Protein AF-A0A4R4IGC5-F1 (afdb_monomer_lite)

Radius of gyration: 20.24 Å; chains: 1; bounding box: 51×34×57 Å

Sequence (154 aa):
MQLLAMLGGITGAILGGVLAYNGEQPWWAPPLWASGCALVITLIGAPIIWQRVVLDEAAGHLRYHNIGTLHRWRQVRLHDVLEVRYDDFADQRRAMVSGLLLYMRNGNRPAYHRLMDNDAGSDRGASPMFHDITAAVLRAQPRSLVDPILLDRR

Foldseek 3Di:
DVVQLQVQLVVQLVVQVVCCVVVNDPPVRSNVRSNVRSVVSCVVVVQQLDKDWDDDLVQQKIWMAGVVNVRDIDIDRLLFFQEWDKAQPVVDPPDQFIWIWGWGDDPPDTDIDIDTDSPGPPPVADDPVLLVSVVSSCVNHVNHHYDVSSVDPD

pLDDT: mean 84.03, std 11.09, range [48.41, 94.88]

Secondary structure (DSSP, 8-state):
-HHHHHHHHHHHHHHHHHHHHTTSS-TTHHHHHHHHHHHHHHHHHHHHH--EEEEETTTTEEEEE-GGGTT--EEEEGGGEEEEEEE-TTT-TT-SS-EEEEEE--TTS-EEEEEEP-STT-TTSS-HHHHHHHHHHHHH-TT-EE-GGGT---

Structure (mmCIF, N/CA/C/O backbone):
data_AF-A0A4R4IGC5-F1
#
_entry.id   AF-A0A4R4IGC5-F1
#
loop_
_atom_site.group_PDB
_atom_site.id
_atom_site.type_symbol
_atom_site.label_atom_id
_atom_site.label_alt_id
_atom_site.label_comp_id
_atom_site.label_asym_id
_atom_site.label_entity_id
_atom_site.label_seq_id
_atom_site.pdbx_PDB_ins_code
_atom_site.Cartn_x
_atom_site.Cartn_y
_atom_site.Cartn_z
_atom_site.occupancy
_atom_site.B_iso_or_equiv
_atom_site.auth_seq_id
_atom_site.auth_comp_id
_atom_site.auth_asym_id
_atom_site.auth_atom_id
_atom_site.pdbx_PDB_model_num
ATOM 1 N N . MET A 1 1 ? 1.465 3.037 -10.188 1.00 68.19 1 MET A N 1
ATOM 2 C CA . MET A 1 1 ? 1.612 2.568 -11.591 1.00 68.19 1 MET A CA 1
ATOM 3 C C . MET A 1 1 ? 2.554 3.437 -12.412 1.00 68.19 1 MET A C 1
ATOM 5 O O . MET A 1 1 ? 3.517 2.900 -12.936 1.00 68.19 1 MET A O 1
ATOM 9 N N . GLN A 1 2 ? 2.327 4.753 -12.498 1.00 78.38 2 GLN A N 1
ATOM 10 C CA . GLN A 1 2 ? 3.189 5.658 -13.277 1.00 78.38 2 GLN A CA 1
ATOM 11 C C . GLN A 1 2 ? 4.659 5.611 -12.837 1.00 78.38 2 GLN A C 1
ATOM 13 O O . GLN A 1 2 ? 5.530 5.473 -13.684 1.00 78.38 2 GLN A O 1
ATOM 18 N N . LEU A 1 3 ? 4.931 5.604 -11.526 1.00 79.62 3 LEU A N 1
ATOM 19 C CA . LEU A 1 3 ? 6.295 5.479 -11.000 1.00 79.62 3 LEU A CA 1
ATOM 20 C C . LEU A 1 3 ? 7.009 4.198 -11.473 1.00 79.62 3 LEU A C 1
ATOM 22 O O . LEU A 1 3 ? 8.158 4.262 -11.893 1.00 79.62 3 LEU A O 1
ATOM 26 N N . LEU A 1 4 ? 6.327 3.045 -11.458 1.00 83.12 4 LEU A N 1
ATOM 27 C CA . LEU A 1 4 ? 6.892 1.771 -11.932 1.00 83.12 4 LEU A CA 1
ATOM 28 C C . LEU A 1 4 ? 7.195 1.812 -13.433 1.00 83.12 4 LEU A C 1
ATOM 30 O O . LEU A 1 4 ? 8.255 1.360 -13.860 1.00 83.12 4 LEU A O 1
ATOM 34 N N . ALA A 1 5 ? 6.287 2.393 -14.219 1.00 84.69 5 ALA A N 1
ATOM 35 C CA . ALA A 1 5 ? 6.483 2.571 -15.650 1.00 84.69 5 ALA A CA 1
ATOM 36 C C . ALA A 1 5 ? 7.648 3.530 -15.949 1.00 84.69 5 ALA A C 1
ATOM 38 O O . ALA A 1 5 ? 8.449 3.246 -16.835 1.00 84.69 5 ALA A O 1
ATOM 39 N N . MET A 1 6 ? 7.788 4.623 -15.190 1.00 86.38 6 MET A N 1
ATOM 40 C CA . MET A 1 6 ? 8.906 5.565 -15.320 1.00 86.38 6 MET A CA 1
ATOM 41 C C . MET A 1 6 ? 10.236 4.914 -14.946 1.00 86.38 6 MET A C 1
ATOM 43 O O . MET A 1 6 ? 11.185 5.007 -15.719 1.00 86.38 6 MET A O 1
ATOM 47 N N . LEU A 1 7 ? 10.298 4.209 -13.810 1.00 87.25 7 LEU A N 1
ATOM 48 C CA . LEU A 1 7 ? 11.490 3.466 -13.397 1.00 87.25 7 LEU A CA 1
ATOM 49 C C . LEU A 1 7 ? 11.899 2.461 -14.473 1.00 87.25 7 LEU A C 1
ATOM 51 O O . LEU A 1 7 ? 13.044 2.478 -14.916 1.00 87.25 7 LEU A O 1
ATOM 55 N N . GLY A 1 8 ? 10.960 1.645 -14.958 1.00 88.38 8 GLY A N 1
ATOM 56 C CA . GLY A 1 8 ? 11.275 0.678 -16.001 1.00 88.38 8 GLY A CA 1
ATOM 57 C C . GLY A 1 8 ? 11.647 1.313 -17.337 1.00 88.38 8 GLY A C 1
ATOM 58 O O . GLY A 1 8 ? 12.565 0.827 -17.993 1.00 88.38 8 GLY A O 1
ATOM 59 N N . GLY A 1 9 ? 11.021 2.431 -17.702 1.00 91.06 9 GLY A N 1
ATOM 60 C CA . GLY A 1 9 ? 11.382 3.206 -18.886 1.00 91.06 9 GLY A CA 1
ATOM 61 C C . GLY A 1 9 ? 12.812 3.739 -18.817 1.00 91.06 9 GLY A C 1
ATOM 62 O O . GLY A 1 9 ? 13.579 3.548 -19.757 1.00 91.06 9 GLY A O 1
ATOM 63 N N . ILE A 1 10 ? 13.196 4.344 -17.689 1.00 92.06 10 ILE A N 1
ATOM 64 C CA . ILE A 1 10 ? 14.548 4.876 -17.466 1.00 92.06 10 ILE A CA 1
ATOM 65 C C . ILE A 1 10 ? 15.576 3.742 -17.483 1.00 92.06 10 ILE A C 1
ATOM 67 O O . ILE A 1 10 ? 16.562 3.822 -18.214 1.00 92.06 10 ILE A O 1
ATOM 71 N N . THR A 1 11 ? 15.341 2.664 -16.729 1.00 92.25 11 THR A N 1
ATOM 72 C CA . THR A 1 11 ? 16.257 1.516 -16.685 1.00 92.25 11 THR A CA 1
ATOM 73 C C . THR A 1 11 ? 16.432 0.889 -18.067 1.00 92.25 11 THR A C 1
ATOM 75 O O . THR A 1 11 ? 17.561 0.619 -18.476 1.00 92.25 11 THR A O 1
ATOM 78 N N . GLY A 1 12 ? 15.341 0.706 -18.816 1.00 91.50 12 GLY A N 1
ATOM 79 C CA . GLY A 1 12 ? 15.399 0.159 -20.168 1.00 91.50 12 GLY A CA 1
ATOM 80 C C . GLY A 1 12 ? 16.087 1.089 -21.165 1.00 91.50 12 GLY A C 1
ATO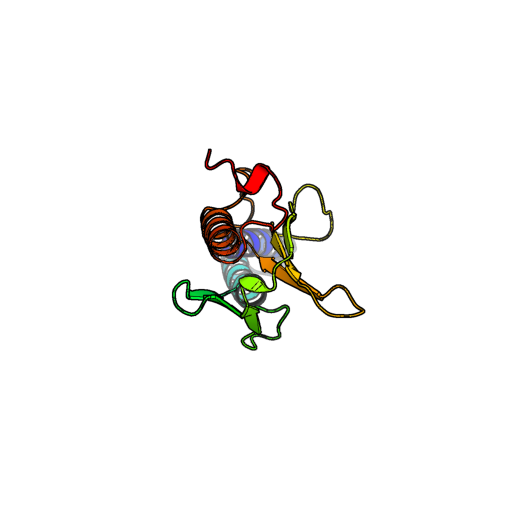M 81 O O . GLY A 1 12 ? 16.878 0.621 -21.978 1.00 91.50 12 GLY A O 1
ATOM 82 N N . ALA A 1 13 ? 15.862 2.403 -21.081 1.00 92.62 13 ALA A N 1
ATOM 83 C CA . ALA A 1 13 ? 16.541 3.375 -21.937 1.00 92.62 13 ALA A CA 1
ATOM 84 C C . ALA A 1 13 ? 18.060 3.375 -21.706 1.00 92.62 13 ALA A C 1
ATOM 86 O O . ALA A 1 13 ? 18.822 3.381 -22.672 1.00 92.62 13 ALA A O 1
ATOM 87 N N . ILE A 1 14 ? 18.499 3.317 -20.442 1.00 93.56 14 ILE A N 1
ATOM 88 C CA . ILE A 1 14 ? 19.923 3.229 -20.086 1.00 93.56 14 ILE A CA 1
ATOM 89 C C . ILE A 1 14 ? 20.518 1.929 -20.628 1.00 93.56 14 ILE A C 1
ATOM 91 O O . ILE A 1 14 ? 21.529 1.966 -21.327 1.00 93.56 14 ILE A O 1
ATOM 95 N N . LEU A 1 15 ? 19.876 0.790 -20.354 1.00 93.25 15 LEU A N 1
ATOM 96 C CA . LEU A 1 15 ? 20.350 -0.516 -20.808 1.00 93.25 15 LEU A CA 1
ATOM 97 C C . LEU A 1 15 ? 20.453 -0.577 -22.338 1.00 93.25 15 LEU A C 1
ATOM 99 O O . LEU A 1 15 ? 21.501 -0.928 -22.874 1.00 93.25 15 LEU A O 1
ATOM 103 N N . GLY A 1 16 ? 19.394 -0.182 -23.046 1.00 91.25 16 GLY A N 1
ATOM 104 C CA . GLY A 1 16 ? 19.384 -0.159 -24.505 1.00 91.25 16 GLY A CA 1
ATOM 105 C C . GLY A 1 16 ? 20.402 0.819 -25.094 1.00 91.25 16 GLY A C 1
ATOM 106 O O . GLY A 1 16 ? 21.000 0.520 -26.125 1.00 91.25 16 GLY A O 1
ATOM 107 N N . GLY A 1 17 ? 20.644 1.954 -24.430 1.00 91.62 17 GLY A N 1
ATOM 108 C CA . GLY A 1 17 ? 21.683 2.914 -24.805 1.00 91.62 17 GLY A CA 1
ATOM 109 C C . GLY A 1 17 ? 23.095 2.339 -24.685 1.00 91.62 17 GLY A C 1
ATOM 110 O O . GLY A 1 17 ? 23.889 2.497 -25.607 1.00 91.62 17 GLY A O 1
ATOM 111 N N . VAL A 1 18 ? 23.390 1.619 -23.598 1.00 94.88 18 VAL A N 1
ATOM 112 C CA . VAL A 1 18 ? 24.680 0.931 -23.405 1.00 94.88 18 VAL A CA 1
ATOM 113 C C . VAL A 1 18 ? 24.892 -0.147 -24.470 1.00 94.88 18 VAL A C 1
ATOM 115 O O . VAL A 1 18 ? 25.956 -0.202 -25.080 1.00 94.88 18 VAL A O 1
ATOM 118 N N . LEU A 1 19 ? 23.870 -0.960 -24.753 1.00 93.62 19 LEU A N 1
ATOM 119 C CA . LEU A 1 19 ? 23.951 -2.002 -25.783 1.00 93.62 19 LEU A CA 1
ATOM 120 C C . LEU A 1 19 ? 24.156 -1.416 -27.188 1.00 93.62 19 LEU A C 1
ATOM 122 O O . LEU A 1 19 ? 24.940 -1.951 -27.972 1.00 93.62 19 LEU A O 1
ATOM 126 N N . ALA A 1 20 ? 23.485 -0.304 -27.508 1.00 93.31 20 ALA A N 1
ATOM 127 C CA . ALA A 1 20 ? 23.670 0.384 -28.784 1.00 93.31 20 ALA A CA 1
ATOM 128 C C . ALA A 1 20 ? 25.061 1.024 -28.903 1.00 93.31 20 ALA A C 1
ATOM 130 O O . ALA A 1 20 ? 25.704 0.919 -29.946 1.00 93.31 20 ALA A O 1
ATOM 131 N N . TYR A 1 21 ? 25.553 1.630 -27.820 1.00 94.31 21 TYR A N 1
ATOM 132 C CA . TYR A 1 21 ? 26.895 2.206 -27.758 1.00 94.31 21 TYR A CA 1
ATOM 133 C C . TYR A 1 21 ? 27.993 1.152 -27.970 1.00 94.31 21 TYR A C 1
ATOM 135 O O . TYR A 1 21 ? 28.958 1.407 -28.687 1.00 94.31 21 TYR A O 1
ATOM 143 N N . ASN A 1 22 ? 27.811 -0.049 -27.416 1.00 94.88 22 ASN A N 1
ATOM 144 C CA . ASN A 1 22 ? 28.735 -1.173 -27.587 1.00 94.88 22 ASN A CA 1
ATOM 145 C C . ASN A 1 22 ? 28.638 -1.851 -28.970 1.00 94.88 22 ASN A C 1
ATOM 147 O O . ASN A 1 22 ? 29.392 -2.780 -29.249 1.00 94.88 22 ASN A O 1
ATOM 151 N N . GLY A 1 23 ? 27.715 -1.419 -29.838 1.00 92.50 23 GLY A N 1
ATOM 152 C CA . GLY A 1 23 ? 27.491 -2.016 -31.157 1.00 92.50 23 GLY A CA 1
ATOM 153 C C . GLY A 1 23 ? 26.748 -3.357 -31.136 1.00 92.50 23 GLY A C 1
ATOM 154 O O . GLY A 1 23 ? 26.627 -4.000 -32.175 1.00 92.50 23 GLY A O 1
ATOM 155 N N . GLU A 1 24 ? 26.225 -3.780 -29.982 1.00 94.00 24 GLU A N 1
ATOM 156 C CA . GLU A 1 24 ? 25.470 -5.033 -29.828 1.00 94.00 24 GLU A CA 1
ATOM 157 C C . GLU A 1 24 ? 24.023 -4.911 -30.335 1.00 94.00 24 GLU A C 1
ATOM 159 O O . GLU A 1 24 ? 23.377 -5.907 -30.661 1.00 94.00 24 GLU A O 1
ATOM 164 N N . GLN A 1 25 ? 23.498 -3.685 -30.399 1.00 93.00 25 GLN A N 1
ATOM 165 C CA . GLN A 1 25 ? 22.139 -3.356 -30.830 1.00 93.00 25 GLN A CA 1
ATOM 166 C C . GLN A 1 25 ? 22.142 -2.103 -31.727 1.00 93.00 25 GLN A C 1
ATOM 168 O O . GLN A 1 25 ? 23.042 -1.270 -31.635 1.00 93.00 25 GLN A O 1
ATOM 173 N N . PRO A 1 26 ? 21.132 -1.915 -32.591 1.00 90.44 26 PRO A N 1
ATOM 174 C CA . PRO A 1 26 ? 21.011 -0.701 -33.392 1.00 90.44 26 PRO A CA 1
ATOM 175 C C . PRO A 1 26 ? 20.579 0.515 -32.552 1.00 90.44 26 PRO A C 1
ATOM 177 O O . PRO A 1 26 ? 19.909 0.381 -31.531 1.00 90.44 26 PRO A O 1
ATOM 180 N N . TRP A 1 27 ? 20.869 1.730 -33.031 1.00 90.00 27 TRP A N 1
ATOM 181 C CA . TRP A 1 27 ? 20.547 2.994 -32.339 1.00 90.00 27 TRP A CA 1
ATOM 182 C C . TRP A 1 27 ? 19.051 3.261 -32.107 1.00 90.00 27 TRP A C 1
ATOM 184 O O . TRP A 1 27 ? 18.703 4.129 -31.312 1.00 90.00 27 TRP A O 1
ATOM 194 N N . TRP A 1 28 ? 18.158 2.513 -32.761 1.00 90.00 28 TRP A N 1
ATOM 195 C CA . TRP A 1 28 ? 16.714 2.555 -32.501 1.00 90.00 28 TRP A CA 1
ATOM 196 C C . TRP A 1 28 ? 16.253 1.564 -31.419 1.00 90.00 28 TRP A C 1
ATOM 198 O O . TRP A 1 28 ? 15.080 1.566 -31.056 1.00 90.00 28 TRP A O 1
ATOM 208 N N . ALA A 1 29 ? 17.144 0.733 -30.873 1.00 87.56 29 ALA A N 1
ATOM 209 C CA . ALA A 1 29 ? 16.830 -0.209 -29.801 1.00 87.56 29 ALA A CA 1
ATOM 210 C C . ALA A 1 29 ? 16.528 0.430 -28.425 1.00 87.56 29 ALA A C 1
ATOM 212 O O . ALA A 1 29 ? 15.668 -0.110 -27.726 1.00 87.56 29 ALA A O 1
ATOM 213 N N . PRO A 1 30 ? 17.148 1.556 -27.997 1.00 91.12 30 PRO A N 1
ATOM 214 C CA . PRO A 1 30 ? 16.865 2.173 -26.696 1.00 91.12 30 PRO A CA 1
ATOM 215 C C . PRO A 1 30 ? 15.376 2.419 -26.381 1.00 91.12 30 PRO A C 1
ATOM 217 O O . PRO A 1 30 ? 14.946 2.024 -25.296 1.00 91.12 30 PRO A O 1
ATOM 220 N N . PRO A 1 31 ? 14.542 2.992 -27.277 1.00 90.38 31 PRO A N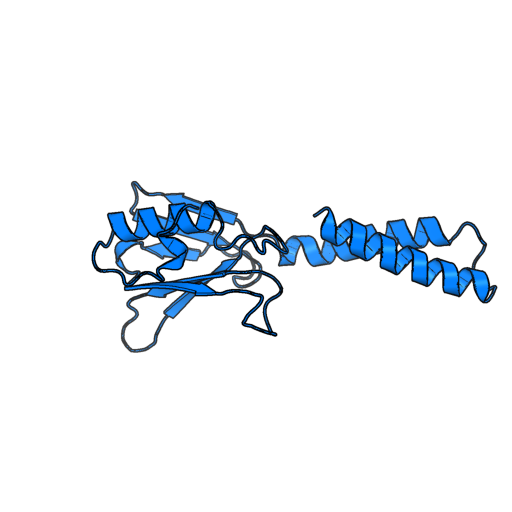 1
ATOM 221 C CA . PRO A 1 31 ? 13.113 3.164 -26.994 1.00 90.38 31 PRO A CA 1
ATOM 222 C C . PRO A 1 31 ? 12.347 1.837 -26.857 1.00 90.38 31 PRO A C 1
ATOM 224 O O . PRO A 1 31 ? 11.358 1.769 -26.122 1.00 90.38 31 PRO A O 1
ATOM 227 N N . LEU A 1 32 ? 12.800 0.764 -27.514 1.00 92.94 32 LEU A N 1
ATOM 228 C CA . LEU A 1 32 ? 12.191 -0.561 -27.370 1.00 92.94 32 LEU A CA 1
ATOM 229 C C . LEU A 1 32 ? 12.557 -1.211 -26.043 1.00 92.94 32 LEU A C 1
ATOM 231 O O . LEU A 1 32 ? 11.678 -1.746 -25.371 1.00 92.94 32 LEU A O 1
ATOM 235 N N . TRP A 1 33 ? 13.821 -1.105 -25.629 1.00 93.81 33 TRP A N 1
ATOM 236 C CA . TRP A 1 33 ? 14.250 -1.538 -24.301 1.00 93.81 33 TRP A CA 1
ATOM 237 C C . TRP A 1 33 ? 13.536 -0.756 -23.198 1.00 93.81 33 TRP A C 1
ATOM 239 O O . TRP A 1 33 ? 13.044 -1.365 -22.251 1.00 93.81 33 TRP A O 1
ATOM 249 N N . ALA A 1 34 ? 13.390 0.564 -23.345 1.00 91.75 34 ALA A N 1
ATOM 250 C CA . ALA A 1 34 ? 12.609 1.395 -22.430 1.00 91.75 34 ALA A CA 1
ATOM 251 C C . ALA A 1 34 ? 11.164 0.887 -22.292 1.00 91.75 34 ALA A C 1
ATOM 253 O O . ALA A 1 34 ? 10.685 0.662 -21.183 1.00 91.75 34 ALA A O 1
ATOM 254 N N . SER A 1 35 ? 10.489 0.635 -23.416 1.00 92.81 35 SER A N 1
ATOM 255 C CA . SER A 1 35 ? 9.105 0.141 -23.427 1.00 92.81 35 SER A CA 1
ATOM 256 C C . SER A 1 35 ? 8.984 -1.264 -22.825 1.00 92.81 35 SER A C 1
ATOM 258 O O . SER A 1 35 ? 8.091 -1.524 -22.018 1.00 92.81 35 SER A O 1
ATOM 260 N N . GLY A 1 36 ? 9.908 -2.163 -23.174 1.00 92.31 36 GLY A N 1
ATOM 261 C CA . GLY A 1 36 ? 9.954 -3.530 -22.658 1.00 92.31 36 GLY A CA 1
ATOM 262 C C . GLY A 1 36 ? 10.186 -3.573 -21.149 1.00 92.31 36 GLY A C 1
ATOM 263 O O . GLY A 1 36 ? 9.430 -4.219 -20.425 1.00 92.31 36 GLY A O 1
ATOM 264 N N . CYS A 1 37 ? 11.175 -2.833 -20.648 1.00 91.62 37 CYS A N 1
ATOM 265 C CA . CYS A 1 37 ? 11.452 -2.751 -19.217 1.00 91.62 37 CYS A CA 1
ATOM 266 C C . CYS A 1 37 ? 10.321 -2.056 -18.449 1.00 91.62 37 CYS A C 1
ATOM 268 O O . CYS A 1 37 ? 9.956 -2.535 -17.376 1.00 91.62 37 CYS A O 1
ATOM 270 N N . ALA A 1 38 ? 9.717 -0.992 -18.993 1.00 91.19 38 ALA A N 1
ATOM 271 C CA . ALA A 1 38 ? 8.533 -0.360 -18.407 1.00 91.19 38 ALA A CA 1
ATOM 272 C C . ALA A 1 38 ? 7.386 -1.364 -18.238 1.00 91.19 38 ALA A C 1
ATOM 274 O O . ALA A 1 38 ? 6.785 -1.439 -17.164 1.00 91.19 38 ALA A O 1
ATOM 275 N N . LEU A 1 39 ? 7.119 -2.176 -19.264 1.00 91.56 39 LEU A N 1
ATOM 276 C CA . LEU A 1 39 ? 6.099 -3.221 -19.218 1.00 91.56 39 LEU A CA 1
ATOM 277 C C . LEU A 1 39 ? 6.436 -4.295 -18.174 1.00 91.56 39 LEU A C 1
ATOM 279 O O . LEU A 1 39 ? 5.609 -4.576 -17.310 1.00 91.56 39 LEU A O 1
ATOM 283 N N . VAL A 1 40 ? 7.644 -4.862 -18.208 1.00 91.94 40 VAL A N 1
ATOM 284 C CA . VAL A 1 40 ? 8.065 -5.940 -17.293 1.00 91.94 40 VAL A CA 1
ATOM 285 C C . VAL A 1 40 ? 8.038 -5.483 -15.834 1.00 91.94 40 VAL A C 1
ATOM 287 O O . VAL A 1 40 ? 7.452 -6.157 -14.986 1.00 91.94 40 VAL A O 1
ATOM 290 N N . ILE A 1 41 ? 8.615 -4.319 -15.532 1.00 87.88 41 ILE A N 1
ATOM 291 C CA . ILE A 1 41 ? 8.647 -3.779 -14.166 1.00 87.88 41 ILE A CA 1
ATOM 292 C C . ILE A 1 41 ? 7.240 -3.424 -13.691 1.00 87.88 41 ILE A C 1
ATOM 294 O O . ILE A 1 41 ? 6.911 -3.675 -12.532 1.00 87.88 41 ILE A O 1
ATOM 298 N N . THR A 1 42 ? 6.374 -2.919 -14.572 1.00 86.25 42 THR A N 1
ATOM 299 C CA . THR A 1 42 ? 4.967 -2.693 -14.221 1.00 86.25 42 THR A CA 1
ATOM 300 C C . THR A 1 42 ? 4.252 -4.012 -13.940 1.00 86.25 42 THR A C 1
ATOM 302 O O . THR A 1 42 ? 3.565 -4.101 -12.933 1.00 86.25 42 THR A O 1
ATOM 305 N N . LEU A 1 43 ? 4.436 -5.054 -14.757 1.00 86.44 43 LEU A N 1
ATOM 306 C CA . LEU A 1 43 ? 3.777 -6.354 -14.572 1.00 86.44 43 LEU A CA 1
ATOM 307 C C . LEU A 1 43 ? 4.189 -7.062 -13.278 1.00 86.44 43 LEU A C 1
ATOM 309 O O . LEU A 1 43 ? 3.357 -7.718 -12.658 1.00 86.44 43 LEU A O 1
ATOM 313 N N . ILE A 1 44 ? 5.448 -6.923 -12.860 1.00 85.44 44 ILE A N 1
ATOM 314 C CA . ILE A 1 44 ? 5.950 -7.519 -11.615 1.00 85.44 44 ILE A CA 1
ATOM 315 C C . ILE A 1 44 ? 5.603 -6.638 -10.414 1.00 85.44 44 ILE A C 1
ATOM 317 O O . ILE A 1 44 ? 5.140 -7.130 -9.387 1.00 85.44 44 ILE A O 1
ATOM 321 N N . GLY A 1 45 ? 5.817 -5.328 -10.532 1.00 80.00 45 GLY A N 1
ATOM 322 C CA . GLY A 1 45 ? 5.616 -4.384 -9.440 1.00 80.00 45 GLY A CA 1
ATOM 323 C C . GLY A 1 45 ? 4.143 -4.145 -9.125 1.00 80.00 45 GLY A C 1
ATOM 324 O O . GLY A 1 45 ? 3.796 -4.027 -7.954 1.00 80.00 45 GLY A O 1
ATOM 325 N N . ALA A 1 46 ? 3.267 -4.122 -10.136 1.00 78.62 46 ALA A N 1
ATOM 326 C CA . ALA A 1 46 ? 1.843 -3.843 -9.963 1.00 78.62 46 ALA A CA 1
ATOM 327 C C . ALA A 1 46 ? 1.159 -4.800 -8.974 1.00 78.62 46 ALA A C 1
ATOM 329 O O . ALA A 1 46 ? 0.535 -4.296 -8.046 1.00 78.62 46 ALA A O 1
ATOM 330 N N . PRO A 1 47 ? 1.290 -6.138 -9.085 1.00 74.81 47 PRO A N 1
ATOM 331 C CA . PRO A 1 47 ? 0.732 -7.066 -8.100 1.00 74.81 47 PRO A CA 1
ATOM 332 C C . PRO A 1 47 ? 1.303 -6.895 -6.689 1.00 74.81 47 PRO A C 1
ATOM 334 O O . PRO A 1 47 ? 0.584 -7.119 -5.717 1.00 74.81 47 PRO A O 1
ATOM 337 N N . ILE A 1 48 ? 2.574 -6.492 -6.568 1.00 76.69 48 ILE A N 1
ATOM 338 C CA . ILE A 1 48 ? 3.249 -6.301 -5.276 1.00 76.69 48 ILE A CA 1
ATOM 339 C C . ILE A 1 48 ? 2.670 -5.089 -4.545 1.00 76.69 48 ILE A C 1
ATOM 341 O O . ILE A 1 48 ? 2.365 -5.182 -3.358 1.00 76.69 48 ILE A O 1
ATOM 345 N N . ILE A 1 49 ? 2.481 -3.976 -5.259 1.00 75.44 49 ILE A N 1
ATOM 346 C CA . ILE A 1 49 ? 1.886 -2.749 -4.706 1.00 75.44 49 ILE A CA 1
ATOM 347 C C . ILE A 1 49 ? 0.355 -2.789 -4.689 1.00 75.44 49 ILE A C 1
ATOM 349 O O . ILE A 1 49 ? -0.282 -1.839 -4.249 1.00 75.44 49 ILE A O 1
ATOM 353 N N . TRP A 1 50 ? -0.268 -3.844 -5.220 1.00 80.62 50 TRP A N 1
ATOM 354 C CA . TRP A 1 50 ? -1.718 -3.922 -5.281 1.00 80.62 50 TRP A CA 1
ATOM 355 C C . TRP A 1 50 ? -2.293 -4.443 -3.968 1.00 80.62 50 TRP A C 1
ATOM 357 O O . TRP A 1 50 ? -2.158 -5.613 -3.596 1.00 80.62 50 TRP A O 1
ATOM 367 N N . GLN A 1 51 ? -3.024 -3.559 -3.305 1.00 86.00 51 GLN A N 1
ATOM 368 C CA . GLN A 1 51 ? -3.862 -3.877 -2.164 1.00 86.00 51 GLN A CA 1
ATOM 369 C C . GLN A 1 51 ? -5.272 -3.363 -2.405 1.00 86.00 51 GLN A C 1
ATOM 371 O O . GLN A 1 51 ? -5.465 -2.225 -2.830 1.00 86.00 51 GLN A O 1
ATOM 376 N N . ARG A 1 52 ? -6.263 -4.178 -2.048 1.00 86.31 52 ARG A N 1
ATOM 377 C CA . ARG A 1 52 ? -7.640 -3.714 -1.889 1.00 86.31 52 ARG A CA 1
ATOM 378 C C . ARG A 1 52 ? -7.999 -3.756 -0.420 1.00 86.31 52 ARG A C 1
ATOM 380 O O . ARG A 1 52 ? -7.761 -4.766 0.245 1.00 86.31 52 ARG A O 1
ATOM 387 N N . VAL A 1 53 ? -8.615 -2.682 0.049 1.00 88.50 53 VAL A N 1
ATOM 388 C CA . VAL A 1 53 ? -9.197 -2.580 1.384 1.00 88.50 53 VAL A CA 1
ATOM 389 C C . VAL A 1 53 ? -10.675 -2.259 1.215 1.00 88.50 53 VAL A C 1
ATOM 391 O O . VAL A 1 53 ? -11.050 -1.448 0.373 1.00 88.50 53 VAL A O 1
ATOM 394 N N . VAL A 1 54 ? -11.517 -2.949 1.971 1.00 91.06 54 VAL A N 1
ATOM 395 C CA . VAL A 1 54 ? -12.959 -2.729 2.043 1.00 91.06 54 VAL A CA 1
ATOM 396 C C . VAL A 1 54 ? -13.292 -2.556 3.514 1.00 91.06 54 VAL A C 1
ATOM 398 O O . VAL A 1 54 ? -13.144 -3.491 4.302 1.00 91.06 54 VAL A O 1
ATOM 401 N N . LEU A 1 55 ? -13.700 -1.348 3.874 1.00 91.19 55 LEU A N 1
ATOM 402 C CA . LEU A 1 55 ? -14.159 -1.011 5.211 1.00 91.19 55 LEU A CA 1
ATOM 403 C C . LEU A 1 55 ? -15.686 -1.116 5.240 1.00 91.19 55 LEU A C 1
ATOM 405 O O . LEU A 1 55 ? -16.361 -0.431 4.477 1.00 91.19 55 LEU A O 1
ATOM 409 N N . ASP A 1 56 ? -16.214 -1.980 6.102 1.00 90.44 56 ASP A N 1
ATOM 410 C CA . ASP A 1 56 ? -17.643 -2.080 6.392 1.00 90.44 56 ASP A CA 1
ATOM 411 C C . ASP A 1 56 ? -17.868 -1.649 7.844 1.00 90.44 56 ASP A C 1
ATOM 413 O O . ASP A 1 56 ? -17.710 -2.427 8.792 1.00 90.44 56 ASP A O 1
ATOM 417 N N . GLU A 1 57 ? -18.173 -0.364 8.019 1.00 84.56 57 GLU A N 1
ATOM 418 C CA . GLU A 1 57 ? -18.387 0.225 9.342 1.00 84.56 57 GLU A CA 1
ATOM 419 C C . GLU A 1 57 ? -19.638 -0.337 10.021 1.00 84.56 57 GLU A C 1
ATOM 421 O O . GLU A 1 57 ? -19.626 -0.555 11.230 1.00 84.56 57 GLU A O 1
ATOM 426 N N . ALA A 1 58 ? -20.692 -0.625 9.250 1.00 84.06 58 ALA A N 1
ATOM 427 C CA . ALA A 1 58 ? -21.954 -1.139 9.776 1.00 84.06 58 ALA A CA 1
ATOM 428 C C . ALA A 1 58 ? -21.794 -2.565 10.318 1.00 84.06 58 ALA A C 1
ATOM 430 O O . ALA A 1 58 ? -22.316 -2.887 11.384 1.00 84.06 58 ALA A O 1
ATOM 431 N N . ALA A 1 59 ? -21.028 -3.405 9.618 1.00 81.38 59 ALA A N 1
ATOM 432 C CA . ALA A 1 59 ? -20.676 -4.741 10.092 1.00 81.38 59 ALA A CA 1
ATOM 433 C C . ALA A 1 59 ? -19.529 -4.740 11.125 1.00 81.38 59 ALA A C 1
ATOM 435 O O . ALA A 1 59 ? -19.237 -5.776 11.725 1.00 81.38 59 ALA A O 1
ATOM 436 N N . GLY A 1 60 ? -18.848 -3.608 11.333 1.00 88.44 60 GLY A N 1
ATOM 437 C CA . GLY A 1 60 ? -17.718 -3.489 12.258 1.00 88.44 60 GLY A CA 1
ATOM 438 C C . GLY A 1 60 ? -16.489 -4.291 11.821 1.00 88.44 60 GLY A C 1
ATOM 439 O O . GLY A 1 60 ? -15.736 -4.801 12.665 1.00 88.44 60 GLY A O 1
ATOM 440 N N . HIS A 1 61 ? -16.293 -4.466 10.512 1.00 92.38 61 HIS A N 1
ATOM 441 C CA . HIS A 1 61 ? -15.234 -5.299 9.949 1.00 92.38 61 HIS A CA 1
ATOM 442 C C . HIS A 1 61 ? -14.482 -4.588 8.822 1.00 92.38 61 HIS A C 1
ATOM 444 O O . HIS A 1 61 ? -15.057 -3.918 7.970 1.00 92.38 61 HIS A O 1
ATOM 450 N N . LEU A 1 62 ? -13.172 -4.803 8.780 1.00 93.00 62 LEU A N 1
ATOM 451 C CA . LEU A 1 62 ? -12.305 -4.408 7.682 1.00 93.00 62 LEU A CA 1
ATOM 452 C C . LEU A 1 62 ? -11.829 -5.656 6.948 1.00 93.00 62 LEU A C 1
ATOM 454 O O . LEU A 1 62 ? -11.361 -6.617 7.555 1.00 93.00 62 LEU A O 1
ATOM 458 N N . ARG A 1 63 ? -11.941 -5.653 5.625 1.00 92.56 63 ARG A N 1
ATOM 459 C CA . ARG A 1 63 ? -11.451 -6.726 4.766 1.00 92.56 63 ARG A CA 1
ATOM 460 C C . ARG A 1 63 ? -10.345 -6.202 3.881 1.00 92.56 63 ARG A C 1
ATOM 462 O O . ARG A 1 63 ? -10.468 -5.131 3.302 1.00 92.56 63 ARG A O 1
ATOM 469 N N . TYR A 1 64 ? -9.287 -6.978 3.723 1.00 91.56 64 TYR A N 1
ATOM 470 C CA . TYR A 1 64 ? -8.215 -6.614 2.812 1.00 91.56 64 TYR A CA 1
ATOM 471 C C . TYR A 1 64 ? -7.638 -7.838 2.109 1.00 91.56 64 TYR A C 1
ATOM 473 O O . TYR A 1 64 ? -7.732 -8.964 2.604 1.00 91.56 64 TYR A O 1
ATOM 481 N N . HIS A 1 65 ? -7.044 -7.620 0.942 1.00 89.75 65 HIS A N 1
ATOM 482 C CA . HIS A 1 65 ? -6.179 -8.598 0.297 1.00 89.75 65 HIS A CA 1
ATOM 483 C C . HIS A 1 65 ? -4.997 -7.884 -0.355 1.00 89.75 65 HIS A C 1
ATOM 485 O O . HIS A 1 65 ? -5.155 -6.825 -0.966 1.00 89.75 65 HIS A O 1
ATOM 491 N N . ASN A 1 66 ? -3.814 -8.471 -0.232 1.00 86.62 66 ASN A N 1
ATOM 492 C CA . ASN A 1 66 ? -2.579 -7.972 -0.830 1.00 86.62 66 ASN A CA 1
ATOM 493 C C . ASN A 1 66 ? -1.610 -9.137 -1.070 1.00 86.62 66 ASN A C 1
ATOM 495 O O . ASN A 1 66 ? -1.923 -10.294 -0.772 1.00 86.62 66 ASN A O 1
ATOM 499 N N . ILE A 1 67 ? -0.425 -8.839 -1.597 1.00 82.06 67 ILE A N 1
ATOM 500 C CA . ILE A 1 67 ? 0.612 -9.849 -1.835 1.00 82.06 67 ILE A CA 1
ATOM 501 C C . ILE A 1 67 ? 1.044 -10.570 -0.544 1.00 82.06 67 ILE A C 1
ATOM 503 O O . ILE A 1 67 ? 1.247 -11.782 -0.553 1.00 82.06 67 ILE A O 1
ATOM 507 N N . GLY A 1 68 ? 1.082 -9.865 0.594 1.00 76.12 68 GLY A N 1
ATOM 508 C CA . GLY A 1 68 ? 1.409 -10.441 1.905 1.00 76.12 68 GLY A CA 1
ATOM 509 C C . GLY A 1 68 ? 0.388 -11.476 2.392 1.00 76.12 68 GLY A C 1
ATOM 510 O O . GLY A 1 68 ? 0.722 -12.358 3.181 1.00 76.12 68 GLY A O 1
ATOM 511 N N . THR A 1 69 ? -0.848 -11.421 1.889 1.00 81.06 69 THR A N 1
ATOM 512 C CA . THR A 1 69 ? -1.881 -12.438 2.131 1.00 81.06 69 THR A CA 1
ATOM 513 C C . THR A 1 69 ? -2.025 -13.437 0.984 1.00 81.06 69 THR A C 1
ATOM 515 O O . THR A 1 69 ? -2.989 -14.207 0.980 1.00 81.06 69 THR A O 1
ATOM 518 N N . LEU A 1 70 ? -1.098 -13.445 0.016 1.00 83.19 70 LEU A N 1
ATOM 519 C CA . LEU A 1 70 ? -1.194 -14.213 -1.233 1.00 83.19 70 LEU A CA 1
ATOM 520 C C . LEU A 1 70 ? -2.514 -13.943 -1.972 1.00 83.19 70 LEU A C 1
ATOM 522 O O . LEU A 1 70 ? -3.161 -14.860 -2.475 1.00 83.19 70 LEU A O 1
ATOM 526 N N . HIS A 1 71 ? -2.966 -12.687 -1.947 1.00 83.69 71 HIS A N 1
ATOM 527 C CA . HIS A 1 71 ? -4.249 -12.229 -2.484 1.00 83.69 71 HIS A CA 1
ATOM 528 C C . HIS A 1 71 ? -5.487 -12.946 -1.916 1.00 83.69 71 HIS A C 1
ATOM 530 O O . HIS A 1 71 ? -6.584 -12.827 -2.461 1.00 83.69 71 HIS A O 1
ATOM 536 N N . ARG A 1 72 ? -5.363 -13.646 -0.781 1.00 87.75 72 ARG A N 1
ATOM 537 C CA . ARG A 1 72 ? -6.521 -14.162 -0.043 1.00 87.75 72 ARG A CA 1
ATOM 538 C C . ARG A 1 72 ? -7.141 -13.040 0.777 1.00 87.75 72 ARG A C 1
ATOM 540 O O . ARG A 1 72 ? -6.426 -12.282 1.439 1.00 87.75 72 ARG A O 1
ATOM 547 N N . TRP A 1 73 ? -8.469 -12.977 0.778 1.00 91.00 73 TRP A N 1
ATOM 548 C CA . TRP A 1 73 ? -9.207 -12.068 1.647 1.00 91.00 73 TRP A CA 1
ATOM 549 C C . TRP A 1 73 ? -8.939 -12.393 3.115 1.00 91.00 73 TRP A C 1
ATOM 551 O O . TRP A 1 73 ? -9.135 -13.522 3.569 1.00 91.00 73 TRP A O 1
ATOM 561 N N . ARG A 1 74 ? -8.511 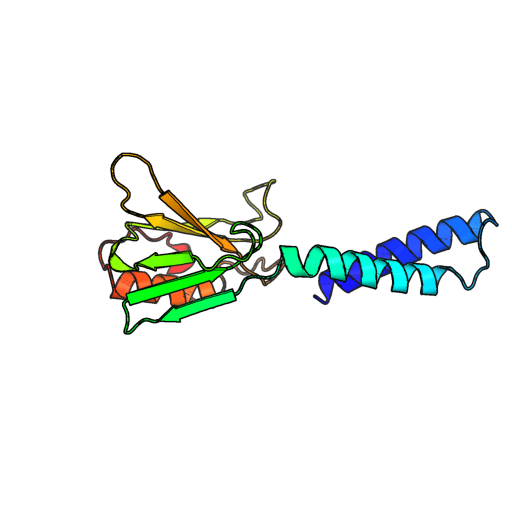-11.380 3.862 1.00 90.19 74 ARG A N 1
ATOM 562 C CA . ARG A 1 74 ? -8.433 -11.387 5.319 1.00 90.19 74 ARG A CA 1
ATOM 563 C C . ARG A 1 74 ? -9.474 -10.437 5.873 1.00 90.19 74 ARG A C 1
ATOM 565 O O . ARG A 1 74 ? -9.756 -9.408 5.268 1.00 90.19 74 ARG A O 1
ATOM 572 N N . GLN A 1 75 ? -10.043 -10.813 7.006 1.00 91.25 75 GLN A N 1
ATOM 573 C CA . GLN A 1 75 ? -11.020 -10.020 7.730 1.00 91.25 75 GLN A CA 1
ATOM 574 C C . GLN A 1 75 ? -10.450 -9.686 9.103 1.00 91.25 75 GLN A C 1
ATOM 576 O O . GLN A 1 75 ? -9.912 -10.557 9.784 1.00 91.25 75 GLN A O 1
ATOM 581 N N . VAL A 1 76 ? -10.588 -8.425 9.480 1.00 90.44 76 VAL A N 1
ATOM 582 C CA . VAL A 1 76 ? -10.196 -7.839 10.754 1.00 90.44 76 VAL A CA 1
ATOM 583 C C . VAL A 1 76 ? -11.465 -7.306 11.394 1.00 90.44 76 VAL A C 1
ATOM 585 O O . VAL A 1 76 ? -12.208 -6.547 10.773 1.00 90.44 76 VAL A O 1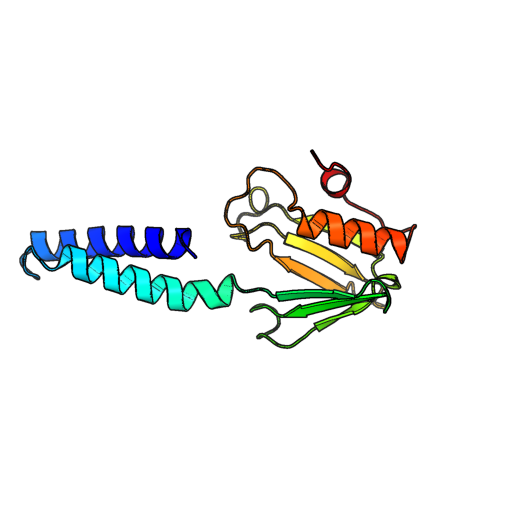
ATOM 588 N N . ARG A 1 77 ? -11.745 -7.721 12.626 1.00 90.81 77 ARG A N 1
ATOM 589 C CA . ARG A 1 77 ? -12.874 -7.181 13.384 1.00 90.81 77 ARG A CA 1
ATOM 590 C C . ARG A 1 77 ? -12.398 -5.928 14.103 1.00 90.81 77 ARG A C 1
ATOM 592 O O . ARG A 1 77 ? -11.424 -5.991 14.842 1.00 90.81 77 ARG A O 1
ATOM 599 N N . LEU A 1 78 ? -13.064 -4.797 13.879 1.00 91.25 78 LEU A N 1
ATOM 600 C CA . LEU A 1 78 ? -12.595 -3.502 14.385 1.00 91.25 78 LEU A CA 1
ATOM 601 C C . LEU A 1 78 ? -12.594 -3.446 15.922 1.00 91.25 78 LEU A C 1
ATOM 603 O O . LEU A 1 78 ? -11.701 -2.848 16.505 1.00 91.25 78 LEU A O 1
ATOM 607 N N . HIS A 1 79 ? -13.532 -4.145 16.571 1.00 90.56 79 HIS A N 1
ATOM 608 C CA . HIS A 1 79 ? -13.631 -4.253 18.033 1.00 90.56 79 HIS A CA 1
ATOM 609 C C . HIS A 1 79 ? -12.556 -5.127 18.701 1.00 90.56 79 HIS A C 1
ATOM 611 O O . HIS A 1 79 ? -12.552 -5.248 19.925 1.00 90.56 79 HIS A O 1
ATOM 617 N N . ASP A 1 80 ? -11.716 -5.806 17.914 1.00 90.06 80 ASP A N 1
ATOM 618 C CA . ASP A 1 80 ? -10.587 -6.591 18.424 1.00 90.06 80 ASP A CA 1
ATOM 619 C C . ASP A 1 80 ? -9.258 -5.820 18.302 1.00 90.06 80 ASP A C 1
ATOM 621 O O . ASP A 1 80 ? -8.225 -6.307 18.773 1.00 90.06 80 ASP A O 1
ATOM 625 N N . VAL A 1 81 ? -9.250 -4.648 17.653 1.00 90.56 81 VAL A N 1
ATOM 626 C CA . VAL A 1 81 ? -8.040 -3.862 17.373 1.00 90.56 81 VAL A CA 1
ATOM 627 C C . VAL A 1 81 ? -7.659 -3.049 18.605 1.00 90.56 81 VAL A C 1
ATOM 629 O O . VAL A 1 81 ? -8.264 -2.028 18.899 1.00 90.56 81 VAL A O 1
ATOM 632 N N . LEU A 1 82 ? -6.630 -3.470 19.335 1.00 91.69 82 LEU A N 1
ATOM 633 C CA . LEU A 1 82 ? -6.162 -2.808 20.557 1.00 91.69 82 LEU A CA 1
ATOM 634 C C . LEU A 1 82 ? -5.284 -1.590 20.287 1.00 91.69 82 LEU A C 1
ATOM 636 O O . LEU A 1 82 ? -5.293 -0.652 21.080 1.00 91.69 82 LEU A O 1
ATOM 640 N N . GLU A 1 83 ? -4.524 -1.616 19.198 1.00 92.75 83 GLU A N 1
ATOM 641 C CA . GLU A 1 83 ? -3.571 -0.563 18.878 1.00 92.75 83 GLU A CA 1
ATOM 642 C C . GLU A 1 83 ? -3.467 -0.366 17.361 1.00 92.75 83 GLU A C 1
ATOM 644 O O . GLU A 1 83 ? -3.459 -1.331 16.591 1.00 92.75 83 GLU A O 1
ATOM 649 N N . VAL A 1 84 ? -3.398 0.897 16.944 1.00 92.25 84 VAL A N 1
ATOM 650 C CA . VAL A 1 84 ? -3.223 1.330 15.559 1.00 92.25 84 VAL A CA 1
ATOM 651 C C . VAL A 1 84 ? -1.944 2.158 15.476 1.00 92.25 84 VAL A C 1
ATOM 653 O O . VAL A 1 84 ? -1.861 3.225 16.084 1.00 92.25 84 VAL A O 1
ATOM 656 N N . ARG A 1 85 ? -0.951 1.675 14.723 1.00 91.06 85 ARG A N 1
ATOM 657 C CA . ARG A 1 85 ? 0.332 2.369 14.534 1.00 91.06 85 ARG A CA 1
ATOM 658 C C . ARG A 1 85 ? 0.572 2.744 13.086 1.00 91.06 85 ARG A C 1
ATOM 660 O O . ARG A 1 85 ? 0.281 1.946 12.191 1.00 91.06 85 ARG A O 1
ATOM 667 N N . TYR A 1 86 ? 1.155 3.918 12.880 1.00 88.19 86 TYR A N 1
ATOM 668 C CA . TYR A 1 86 ? 1.707 4.291 11.590 1.00 88.19 86 TYR A CA 1
ATOM 669 C C . TYR A 1 86 ? 3.103 3.674 11.449 1.00 88.19 86 TYR A C 1
ATOM 671 O O . TYR A 1 86 ? 3.916 3.699 12.372 1.00 88.19 86 TYR A O 1
ATOM 679 N N . ASP A 1 87 ? 3.348 3.042 10.310 1.00 85.38 87 ASP A N 1
ATOM 680 C CA . ASP A 1 87 ? 4.619 2.420 9.956 1.00 85.38 87 ASP A CA 1
ATOM 681 C C . ASP A 1 87 ? 5.215 3.198 8.788 1.00 85.38 87 ASP A C 1
ATOM 683 O O . ASP A 1 87 ? 4.886 2.928 7.632 1.00 85.38 87 ASP A O 1
ATOM 687 N N . ASP A 1 88 ? 6.037 4.200 9.095 1.00 78.31 88 ASP A N 1
ATOM 688 C CA . ASP A 1 88 ? 6.659 5.049 8.082 1.00 78.31 88 ASP A CA 1
ATOM 689 C C . ASP A 1 88 ? 7.726 4.274 7.293 1.00 78.31 88 ASP A C 1
ATOM 691 O O . ASP A 1 88 ? 8.600 3.604 7.859 1.00 78.31 88 ASP A O 1
ATOM 695 N N . PHE A 1 89 ? 7.677 4.385 5.965 1.00 72.94 89 PHE A N 1
ATOM 696 C CA . PHE A 1 89 ? 8.707 3.817 5.102 1.00 72.94 89 PHE A CA 1
ATOM 697 C C . PHE A 1 89 ? 10.066 4.497 5.301 1.00 72.94 89 PHE A C 1
ATOM 699 O O . PHE A 1 89 ? 11.096 3.846 5.131 1.00 72.94 89 PHE A O 1
ATOM 706 N N . ALA A 1 90 ? 10.081 5.785 5.663 1.00 67.19 90 ALA A N 1
ATOM 707 C CA . ALA A 1 90 ? 11.311 6.550 5.838 1.00 67.19 90 ALA A CA 1
ATOM 708 C C . ALA A 1 90 ? 12.131 6.048 7.040 1.00 67.19 90 ALA A C 1
ATOM 710 O O . ALA A 1 90 ? 13.360 5.966 6.966 1.00 67.19 90 ALA A O 1
ATOM 711 N N . ASP A 1 91 ? 11.452 5.633 8.113 1.00 69.06 91 ASP A N 1
ATOM 712 C CA . ASP A 1 91 ? 12.089 5.106 9.324 1.00 69.06 91 ASP A CA 1
ATOM 713 C C . ASP A 1 91 ? 12.528 3.643 9.166 1.00 69.06 91 ASP A C 1
ATOM 715 O O . ASP A 1 91 ? 13.544 3.212 9.727 1.00 69.06 91 ASP A O 1
ATOM 719 N N . GLN A 1 92 ? 11.804 2.853 8.368 1.00 57.56 92 GLN A N 1
ATOM 720 C CA . GLN A 1 92 ? 12.148 1.458 8.122 1.00 57.56 92 GLN A CA 1
ATOM 721 C C . GLN A 1 92 ? 12.833 1.263 6.769 1.00 57.56 92 GLN A C 1
ATOM 723 O O . GLN A 1 92 ? 12.182 1.093 5.743 1.00 57.56 92 GLN A O 1
ATOM 728 N N . ARG A 1 93 ? 14.159 1.053 6.793 1.00 55.47 93 ARG A N 1
ATOM 729 C CA . ARG A 1 93 ? 14.997 0.622 5.641 1.00 55.47 93 ARG A CA 1
ATOM 730 C C . ARG A 1 93 ? 14.539 -0.669 4.918 1.00 55.47 93 ARG A C 1
ATOM 732 O O . ARG A 1 93 ? 15.270 -1.189 4.078 1.00 55.47 93 ARG A O 1
ATOM 739 N N . ARG A 1 94 ? 13.398 -1.257 5.290 1.00 57.25 94 ARG A N 1
ATOM 740 C CA . ARG A 1 94 ? 12.868 -2.536 4.795 1.00 57.25 94 ARG A CA 1
ATOM 741 C C . ARG A 1 94 ? 11.568 -2.407 3.998 1.00 57.25 94 ARG A C 1
ATOM 743 O O . ARG A 1 94 ? 11.230 -3.359 3.299 1.00 57.25 94 ARG A O 1
ATOM 750 N N . ALA A 1 95 ? 10.841 -1.292 4.087 1.00 60.72 95 ALA A N 1
ATOM 751 C CA . ALA A 1 95 ? 9.558 -1.124 3.409 1.00 60.72 95 ALA A CA 1
ATOM 752 C C . ALA A 1 95 ? 9.653 -0.072 2.297 1.00 60.72 95 ALA A C 1
ATOM 754 O O . ALA A 1 95 ? 10.211 0.996 2.492 1.00 60.72 95 ALA A O 1
ATOM 755 N N . MET A 1 96 ? 9.090 -0.376 1.123 1.00 65.31 96 MET A N 1
ATOM 756 C CA . MET A 1 96 ? 9.021 0.574 -0.002 1.00 65.31 96 MET A CA 1
ATOM 757 C C . MET A 1 96 ? 7.825 1.535 0.098 1.00 65.31 96 MET A C 1
ATOM 759 O O . MET A 1 96 ? 7.712 2.446 -0.715 1.00 65.31 96 MET A O 1
ATOM 763 N N . VAL A 1 97 ? 6.913 1.291 1.045 1.00 72.75 97 VAL A N 1
ATOM 764 C CA . VAL A 1 97 ? 5.676 2.053 1.250 1.00 72.75 97 VAL A CA 1
ATOM 765 C C . VAL A 1 97 ? 5.312 2.093 2.729 1.00 72.75 97 VAL A C 1
ATOM 767 O O . VAL A 1 97 ? 5.537 1.103 3.449 1.00 72.75 97 VAL A O 1
ATOM 770 N N . SER A 1 98 ? 4.721 3.213 3.152 1.00 79.94 98 SER A N 1
ATOM 771 C CA . SER A 1 98 ? 4.159 3.360 4.491 1.00 79.94 98 SER A CA 1
ATOM 772 C C . SER A 1 98 ? 3.074 2.320 4.731 1.00 79.94 98 SER A C 1
ATOM 774 O O . SER A 1 98 ? 2.469 1.773 3.802 1.00 79.94 98 SER A O 1
ATOM 776 N N . GLY A 1 99 ? 2.834 2.017 5.997 1.00 87.06 99 GLY A N 1
ATOM 777 C CA . GLY A 1 99 ? 1.831 1.058 6.405 1.00 87.06 99 GLY A CA 1
ATOM 778 C C . GLY A 1 99 ? 1.010 1.521 7.595 1.00 87.06 99 GLY A C 1
ATOM 779 O O . GLY A 1 99 ? 1.413 2.379 8.373 1.00 87.06 99 GLY A O 1
ATOM 780 N N . LEU A 1 100 ? -0.144 0.888 7.751 1.00 89.38 100 LEU A N 1
ATOM 781 C CA . LEU A 1 100 ? -0.969 0.958 8.944 1.00 89.38 100 LEU A CA 1
ATOM 782 C C . LEU A 1 100 ? -0.958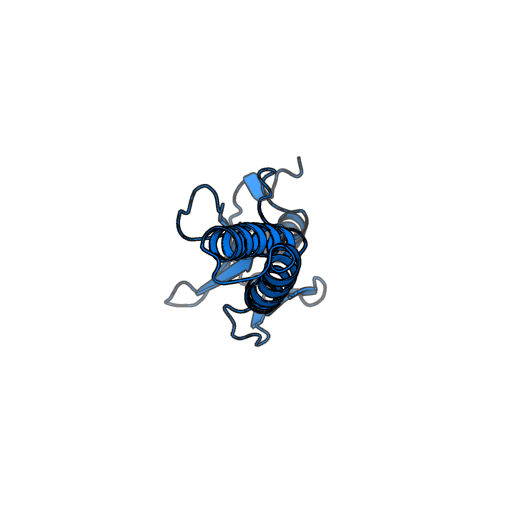 -0.414 9.612 1.00 89.38 100 LEU A C 1
ATOM 784 O O . LEU A 1 100 ? -1.386 -1.412 9.020 1.00 89.38 100 LEU A O 1
ATOM 788 N N . LEU A 1 101 ? -0.444 -0.465 10.836 1.00 90.81 101 LEU A N 1
ATOM 789 C CA . LEU A 1 101 ? -0.387 -1.671 11.649 1.00 90.81 101 LEU A CA 1
ATOM 790 C C . LEU A 1 101 ? -1.588 -1.710 12.591 1.00 90.81 101 LEU A C 1
ATOM 792 O O . LEU A 1 101 ? -1.764 -0.829 13.426 1.00 90.81 101 LEU A O 1
ATOM 796 N N . LEU A 1 102 ? -2.393 -2.760 12.463 1.00 92.81 102 LEU A N 1
ATOM 797 C CA . LEU A 1 102 ? -3.538 -3.050 13.319 1.00 92.81 102 LEU A CA 1
ATOM 798 C C . LEU A 1 102 ? -3.171 -4.204 14.247 1.00 92.81 102 LEU A C 1
ATOM 800 O O . LEU A 1 102 ? -3.148 -5.360 13.817 1.00 92.81 102 LEU A O 1
ATOM 804 N N . TYR A 1 103 ? -2.878 -3.903 15.507 1.00 91.56 103 TYR A N 1
ATOM 805 C CA . TYR A 1 103 ? -2.588 -4.902 16.530 1.00 91.56 103 TYR A CA 1
ATOM 806 C C . TYR A 1 103 ? -3.884 -5.377 17.167 1.00 91.56 103 TYR A C 1
ATOM 808 O O . TYR A 1 103 ? -4.682 -4.584 17.664 1.00 91.56 103 TYR A O 1
ATOM 816 N N . MET A 1 104 ? -4.095 -6.688 17.157 1.00 89.25 104 MET A N 1
ATOM 817 C CA . MET A 1 104 ? -5.325 -7.299 17.637 1.00 89.25 104 MET A CA 1
ATOM 818 C C . MET A 1 104 ? -5.128 -8.048 18.947 1.00 89.25 104 MET A C 1
ATOM 820 O O . MET A 1 104 ? -4.065 -8.613 19.228 1.00 89.25 104 MET A O 1
ATOM 824 N N . ARG A 1 105 ? -6.217 -8.150 19.708 1.00 74.81 105 ARG A N 1
ATOM 825 C CA . ARG A 1 105 ? -6.315 -9.046 20.856 1.00 74.81 105 ARG A CA 1
ATOM 826 C C . ARG A 1 105 ? -6.318 -10.499 20.377 1.00 74.81 105 ARG A C 1
ATOM 828 O O . ARG A 1 105 ? -7.351 -11.009 19.958 1.00 74.81 105 ARG A O 1
ATOM 835 N N . ASN A 1 106 ? -5.181 -11.189 20.456 1.00 66.69 106 ASN A N 1
ATOM 836 C CA . ASN A 1 106 ? -5.090 -12.591 20.037 1.00 66.69 106 ASN A CA 1
ATOM 837 C C . ASN A 1 106 ? -4.412 -13.488 21.083 1.00 66.69 106 ASN A C 1
ATOM 839 O O . ASN A 1 106 ? -3.287 -13.951 20.906 1.00 66.69 106 ASN A O 1
ATOM 843 N N . GLY A 1 107 ? -5.118 -13.748 22.187 1.00 66.31 107 GLY A N 1
ATOM 844 C CA . GLY A 1 107 ? -4.684 -14.698 23.218 1.00 66.31 107 GLY A CA 1
ATOM 845 C C . GLY A 1 107 ? -3.212 -14.521 23.620 1.00 66.31 107 GLY A C 1
ATOM 846 O O . GLY A 1 107 ? -2.818 -13.446 24.056 1.00 66.31 107 GLY A O 1
ATOM 847 N N . ASN A 1 108 ? -2.407 -15.576 23.436 1.00 55.56 108 ASN A N 1
ATOM 848 C CA . ASN A 1 108 ? -0.996 -15.643 23.844 1.00 55.56 108 ASN A CA 1
ATOM 849 C C . ASN A 1 108 ? 0.027 -15.164 22.793 1.00 55.56 108 ASN A C 1
ATOM 851 O O . ASN A 1 108 ? 1.228 -15.232 23.054 1.00 55.56 108 ASN A O 1
ATOM 855 N N . ARG A 1 109 ? -0.391 -14.739 21.592 1.00 55.09 109 ARG A N 1
ATOM 856 C CA . ARG A 1 109 ? 0.539 -14.251 20.558 1.00 55.09 109 ARG A CA 1
ATOM 857 C C . ARG A 1 109 ? 0.020 -12.956 19.942 1.00 55.09 109 ARG A C 1
ATOM 859 O O . ARG A 1 109 ? -1.091 -12.964 19.419 1.00 55.09 109 ARG A O 1
ATOM 866 N N . PRO A 1 110 ? 0.810 -11.871 19.918 1.00 60.69 110 PRO A N 1
ATOM 867 C CA . PRO A 1 110 ? 0.398 -10.654 19.237 1.00 60.69 110 PRO A CA 1
ATOM 868 C C . PRO A 1 110 ? 0.170 -10.963 17.752 1.00 60.69 110 PRO A C 1
ATOM 870 O O . PRO A 1 110 ? 1.091 -11.370 17.042 1.00 60.69 110 PRO A O 1
ATOM 873 N N . ALA A 1 111 ? -1.072 -10.813 17.293 1.00 83.00 111 ALA A N 1
ATOM 874 C CA . ALA A 1 111 ? -1.392 -10.805 15.874 1.00 83.00 111 ALA A CA 1
ATOM 875 C C . ALA A 1 111 ? -1.518 -9.357 15.433 1.00 83.00 111 ALA A C 1
ATOM 877 O O . ALA A 1 111 ? -2.231 -8.573 16.057 1.00 83.00 111 ALA A O 1
ATOM 878 N N . TYR A 1 112 ? -0.831 -9.020 14.351 1.00 86.94 112 TYR A N 1
ATOM 879 C CA . TYR A 1 112 ? -0.958 -7.725 13.716 1.00 86.94 112 TYR A CA 1
ATOM 880 C C . TYR A 1 112 ? -1.259 -7.905 12.234 1.00 86.94 112 TYR A C 1
ATOM 882 O O . TYR A 1 112 ? -0.832 -8.876 11.603 1.00 86.94 112 TYR A O 1
ATOM 890 N N . HIS A 1 113 ? -2.002 -6.956 11.682 1.00 89.31 113 HIS A N 1
ATOM 891 C CA . HIS A 1 113 ? -2.255 -6.845 10.255 1.00 89.31 113 HIS A CA 1
ATOM 892 C C . HIS A 1 113 ? -1.601 -5.569 9.742 1.00 89.31 113 HIS A C 1
ATOM 894 O O . HIS A 1 113 ? -1.779 -4.511 10.335 1.00 89.31 113 HIS A O 1
ATOM 900 N N . ARG A 1 114 ? -0.850 -5.671 8.644 1.00 87.62 114 ARG A N 1
ATOM 901 C CA . ARG A 1 114 ? -0.249 -4.518 7.967 1.00 87.62 114 ARG A CA 1
ATOM 902 C C . ARG A 1 114 ? -1.040 -4.211 6.705 1.00 87.62 114 ARG A C 1
ATOM 904 O O . ARG A 1 114 ? -1.112 -5.054 5.806 1.00 87.62 114 ARG A O 1
ATOM 911 N N . LEU A 1 115 ? -1.618 -3.020 6.651 1.00 88.69 115 LEU A N 1
ATOM 912 C CA . LEU A 1 115 ? -2.186 -2.440 5.440 1.00 88.69 115 LEU A CA 1
ATOM 913 C C . LEU A 1 115 ? -1.123 -1.549 4.811 1.00 88.69 115 LEU A C 1
ATOM 915 O O . LEU A 1 115 ? -0.489 -0.772 5.508 1.00 88.69 115 LEU A O 1
ATOM 919 N N . MET A 1 116 ? -0.901 -1.691 3.514 1.00 85.31 116 MET A N 1
ATOM 920 C CA . MET A 1 116 ? 0.014 -0.849 2.753 1.00 85.31 116 MET A CA 1
ATOM 921 C C . MET A 1 116 ? -0.689 0.422 2.305 1.00 85.31 116 MET A C 1
ATOM 923 O O . MET A 1 116 ? -1.881 0.390 1.986 1.00 85.31 116 MET A O 1
ATOM 927 N N . ASP A 1 117 ? 0.068 1.507 2.260 1.00 76.56 117 ASP A N 1
ATOM 928 C CA . ASP A 1 117 ? -0.290 2.665 1.473 1.00 76.56 117 ASP A CA 1
ATOM 929 C C . ASP A 1 117 ? 0.100 2.387 0.023 1.00 76.56 117 ASP A C 1
ATOM 931 O O . ASP A 1 117 ? 1.242 2.025 -0.265 1.00 76.56 117 ASP A O 1
ATOM 935 N N . ASN A 1 118 ? -0.857 2.489 -0.893 1.00 70.38 118 ASN A N 1
ATOM 936 C CA . ASN A 1 118 ? -0.559 2.294 -2.310 1.00 70.38 118 ASN A CA 1
ATOM 937 C C . ASN A 1 118 ? -0.019 3.583 -2.950 1.00 70.38 118 ASN A C 1
ATOM 939 O O . ASN A 1 118 ? 0.363 3.551 -4.125 1.00 70.38 118 ASN A O 1
ATOM 943 N N . ASP A 1 119 ? 0.007 4.696 -2.208 1.00 63.50 119 ASP A N 1
ATOM 944 C CA . ASP A 1 119 ? 0.609 5.945 -2.654 1.00 63.50 119 ASP A CA 1
ATOM 945 C C . ASP A 1 119 ? 2.125 5.908 -2.396 1.00 63.50 119 ASP A C 1
ATOM 947 O O . ASP A 1 119 ? 2.627 6.114 -1.290 1.00 63.50 119 ASP A O 1
ATOM 951 N N . ALA A 1 120 ? 2.875 5.536 -3.433 1.00 51.66 120 ALA A N 1
ATOM 952 C CA . ALA A 1 120 ? 4.324 5.405 -3.352 1.00 51.66 120 ALA A CA 1
ATOM 953 C C . ALA A 1 120 ? 4.986 6.781 -3.149 1.00 51.66 120 ALA A C 1
ATOM 955 O O . ALA A 1 120 ? 4.845 7.656 -4.002 1.00 51.66 120 ALA A O 1
ATOM 956 N N . GLY A 1 121 ? 5.758 6.941 -2.068 1.00 48.41 121 GLY A N 1
ATOM 957 C CA . GLY A 1 121 ? 6.553 8.150 -1.811 1.00 48.41 121 GLY A CA 1
ATOM 958 C C . GLY A 1 121 ? 5.754 9.347 -1.287 1.00 48.41 121 GLY A C 1
ATOM 959 O O . GLY A 1 121 ? 6.141 10.490 -1.522 1.00 48.41 121 GLY A O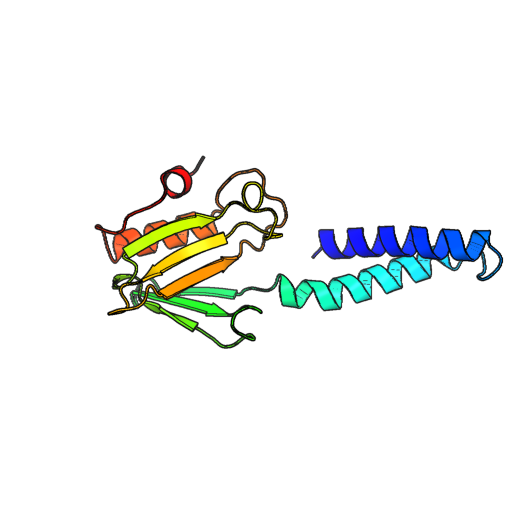 1
ATOM 960 N N . SER A 1 122 ? 4.625 9.114 -0.612 1.00 53.94 122 SER A N 1
ATOM 961 C CA . SER A 1 122 ? 3.964 10.176 0.146 1.00 53.94 122 SER A CA 1
ATOM 962 C C . SER A 1 122 ? 4.794 10.524 1.386 1.00 53.94 122 SER A C 1
ATOM 964 O O . SER A 1 122 ? 4.619 9.941 2.451 1.00 53.94 122 SER A O 1
ATOM 966 N N . ASP A 1 123 ? 5.651 11.538 1.266 1.00 57.66 123 ASP A N 1
ATOM 967 C CA . ASP A 1 123 ? 6.335 12.179 2.403 1.00 57.66 123 ASP A CA 1
ATOM 968 C C . ASP A 1 123 ? 5.368 13.049 3.242 1.00 57.66 123 ASP A C 1
ATOM 970 O O . ASP A 1 123 ? 5.777 13.794 4.131 1.00 57.66 123 ASP A O 1
ATOM 974 N N . ARG A 1 124 ? 4.065 13.016 2.922 1.00 62.59 124 ARG A N 1
ATOM 975 C CA . ARG A 1 124 ? 3.028 13.899 3.480 1.00 62.59 124 ARG A CA 1
ATOM 976 C C . ARG A 1 124 ? 2.373 13.347 4.750 1.00 62.59 124 ARG A C 1
ATOM 978 O O . ARG A 1 124 ? 1.368 13.892 5.187 1.00 62.59 124 ARG A O 1
ATOM 985 N N . GLY A 1 125 ? 2.934 12.294 5.342 1.00 69.75 125 GLY A N 1
ATOM 986 C CA . GLY A 1 125 ? 2.354 11.618 6.502 1.00 69.75 125 GLY A CA 1
ATOM 987 C C . GLY A 1 125 ? 1.304 10.574 6.116 1.00 69.75 125 GLY A C 1
ATOM 988 O O . GLY A 1 125 ? 1.322 10.031 5.009 1.00 69.75 125 GLY A O 1
ATOM 989 N N . ALA A 1 126 ? 0.417 10.247 7.056 1.00 76.69 126 ALA A N 1
ATOM 990 C CA . ALA A 1 126 ? -0.563 9.180 6.884 1.00 76.69 126 ALA A CA 1
ATOM 991 C C . ALA A 1 126 ? -1.594 9.499 5.786 1.00 76.69 126 ALA A C 1
ATOM 993 O O . ALA A 1 126 ? -2.120 10.606 5.703 1.00 76.69 126 ALA A O 1
ATOM 994 N N . SER A 1 127 ? -1.930 8.516 4.943 1.00 82.44 127 SER A N 1
ATOM 995 C CA . SER A 1 127 ? -2.927 8.727 3.889 1.00 82.44 127 SER A CA 1
ATOM 996 C C . SER A 1 127 ? -4.350 8.902 4.429 1.00 82.44 127 SER A C 1
ATOM 998 O O . SER A 1 127 ? -4.696 8.369 5.491 1.00 82.44 127 SER A O 1
ATOM 1000 N N . PRO A 1 128 ? -5.245 9.544 3.648 1.00 85.75 128 PRO A N 1
ATOM 1001 C CA . PRO A 1 128 ? -6.667 9.648 3.981 1.00 85.75 128 PRO A CA 1
ATOM 1002 C C . PRO A 1 128 ? -7.312 8.297 4.318 1.00 85.75 128 PRO A C 1
ATOM 1004 O O . PRO A 1 128 ? -8.082 8.194 5.270 1.00 85.75 128 PRO A O 1
ATOM 1007 N N . MET A 1 129 ? -6.923 7.235 3.601 1.00 87.69 129 MET A N 1
ATOM 1008 C CA . MET A 1 129 ? -7.384 5.873 3.877 1.00 87.69 129 MET A CA 1
ATOM 1009 C C . MET A 1 129 ? -7.030 5.429 5.304 1.00 87.69 129 MET A C 1
ATOM 1011 O O . MET A 1 129 ? -7.857 4.819 5.982 1.00 87.69 129 MET A O 1
ATOM 1015 N N . PHE A 1 130 ? -5.815 5.718 5.777 1.00 90.19 130 PHE A N 1
ATOM 1016 C CA . PHE A 1 130 ? -5.398 5.358 7.130 1.00 90.19 130 PHE A CA 1
ATOM 1017 C C . PHE A 1 130 ? -6.153 6.149 8.194 1.00 90.19 130 PHE A C 1
ATOM 1019 O O . PHE A 1 130 ? -6.555 5.562 9.203 1.00 90.19 130 PHE A O 1
ATOM 1026 N N . HIS A 1 131 ? -6.418 7.434 7.957 1.00 89.19 131 HIS A N 1
ATOM 1027 C CA . HIS A 1 131 ? -7.248 8.241 8.852 1.00 89.19 131 HIS A CA 1
ATOM 1028 C C . HIS A 1 131 ? -8.681 7.702 8.948 1.00 89.19 131 HIS A C 1
ATOM 1030 O O . HIS A 1 131 ? -9.219 7.588 10.049 1.00 89.19 131 HIS A O 1
ATOM 1036 N N . ASP A 1 132 ? -9.292 7.325 7.824 1.00 90.50 132 ASP A N 1
ATOM 1037 C CA . ASP A 1 132 ? -10.664 6.807 7.803 1.00 90.50 132 ASP A CA 1
ATOM 1038 C C . ASP A 1 132 ? -10.780 5.458 8.524 1.00 90.50 132 ASP A C 1
ATOM 1040 O O . ASP A 1 132 ? -11.682 5.255 9.341 1.00 90.50 132 ASP A O 1
ATOM 1044 N N . ILE A 1 133 ? -9.814 4.560 8.308 1.00 91.94 133 ILE A N 1
ATOM 1045 C CA . ILE A 1 133 ? -9.743 3.280 9.024 1.00 91.94 133 ILE A CA 1
ATOM 1046 C C . ILE A 1 133 ? -9.541 3.514 10.521 1.00 91.94 133 ILE A C 1
ATOM 1048 O O . ILE A 1 133 ? -10.231 2.900 11.334 1.00 91.94 133 ILE A O 1
ATOM 1052 N N . THR A 1 134 ? -8.637 4.417 10.898 1.00 92.19 134 THR A N 1
ATOM 1053 C CA . THR A 1 134 ? -8.377 4.760 12.302 1.00 92.19 134 THR A CA 1
ATOM 1054 C C . THR A 1 134 ? -9.633 5.312 12.977 1.00 92.19 134 THR A C 1
ATOM 1056 O O . THR A 1 134 ? -9.996 4.874 14.069 1.00 92.19 134 THR A O 1
ATOM 1059 N N . ALA A 1 135 ? -10.363 6.208 12.308 1.00 92.62 135 ALA A N 1
ATOM 1060 C CA . ALA A 1 135 ? -11.625 6.743 12.808 1.00 92.62 135 ALA A CA 1
ATOM 1061 C C . ALA A 1 135 ? -12.707 5.659 12.953 1.00 92.62 135 ALA A C 1
ATOM 1063 O O . ALA A 1 135 ? -13.504 5.694 13.892 1.00 92.62 135 ALA A O 1
ATOM 1064 N N . ALA A 1 136 ? -12.760 4.686 12.042 1.00 93.31 136 ALA A N 1
ATOM 1065 C CA . ALA A 1 136 ? -13.670 3.549 12.155 1.00 93.31 136 ALA A CA 1
ATOM 1066 C C . ALA A 1 136 ? -13.288 2.604 13.308 1.00 93.31 136 ALA A C 1
ATOM 1068 O O . ALA A 1 136 ? -14.171 2.155 14.040 1.00 93.31 136 ALA A O 1
ATOM 1069 N N . VAL A 1 137 ? -11.990 2.358 13.527 1.00 92.56 137 VAL A N 1
ATOM 1070 C CA . VAL A 1 137 ? -11.497 1.605 14.691 1.00 92.56 137 VAL A CA 1
ATOM 1071 C C . VAL A 1 137 ? -11.895 2.307 15.985 1.00 92.56 137 VAL A C 1
ATOM 1073 O O . VAL A 1 137 ? -12.499 1.671 16.838 1.00 92.56 137 VAL A O 1
ATOM 1076 N N . LEU A 1 138 ? -11.648 3.612 16.118 1.00 93.19 138 LEU A N 1
ATOM 1077 C CA . LEU A 1 138 ? -11.998 4.365 17.328 1.00 93.19 138 LEU A CA 1
ATOM 1078 C C . LEU A 1 138 ? -13.508 4.402 17.593 1.00 93.19 138 LEU A C 1
ATOM 1080 O O . LEU A 1 138 ? -13.928 4.354 18.748 1.00 93.19 138 LEU A O 1
ATOM 1084 N N . ARG A 1 139 ? -14.339 4.440 16.544 1.00 92.69 139 ARG A N 1
ATOM 1085 C CA . ARG A 1 139 ? -15.799 4.328 16.691 1.00 92.69 139 ARG A CA 1
ATOM 1086 C C . ARG A 1 139 ? -16.226 2.950 17.202 1.00 92.69 139 ARG A C 1
ATOM 1088 O O . ARG A 1 139 ? -17.107 2.872 18.053 1.00 92.69 139 ARG A O 1
ATOM 1095 N N . ALA A 1 140 ? -15.606 1.877 16.713 1.00 90.69 140 ALA A N 1
ATOM 1096 C CA . ALA A 1 140 ? -15.917 0.510 17.135 1.00 90.69 140 ALA A CA 1
ATOM 1097 C C . ALA A 1 140 ? -15.296 0.135 18.496 1.00 90.69 140 ALA A C 1
ATOM 1099 O O . ALA A 1 140 ? -15.874 -0.646 19.252 1.00 90.69 140 ALA A O 1
ATOM 1100 N N . GLN A 1 141 ? -14.125 0.687 18.812 1.00 91.56 141 GLN A N 1
ATOM 1101 C CA . GLN A 1 141 ? -13.360 0.437 20.026 1.00 91.56 141 GLN A CA 1
ATOM 1102 C C . GLN A 1 141 ? -12.702 1.739 20.524 1.00 91.56 141 GLN A C 1
ATOM 1104 O O . GLN A 1 141 ? -11.529 2.002 20.265 1.00 91.56 141 GLN A O 1
ATOM 1109 N N . PRO A 1 142 ? -13.412 2.539 21.337 1.00 91.69 142 PRO A N 1
ATOM 1110 C CA . PRO A 1 142 ? -12.921 3.847 21.789 1.00 91.69 142 PRO A CA 1
ATOM 1111 C C . PRO A 1 142 ? -11.662 3.809 22.666 1.00 91.69 142 PRO A C 1
ATOM 1113 O O . PRO A 1 142 ? -11.067 4.843 22.945 1.00 91.69 142 PRO A O 1
ATOM 1116 N N . ARG A 1 143 ? -11.283 2.623 23.157 1.00 91.38 143 ARG A N 1
ATOM 1117 C CA . ARG A 1 143 ? -10.115 2.413 24.025 1.00 91.38 143 ARG A CA 1
ATOM 1118 C C . ARG A 1 143 ? -8.860 1.990 23.262 1.00 91.38 143 ARG A C 1
ATOM 1120 O O . ARG A 1 143 ? -7.860 1.688 23.905 1.00 91.38 143 ARG A O 1
ATOM 1127 N N . SER A 1 144 ? -8.919 1.887 21.936 1.00 90.00 144 SER A N 1
ATOM 1128 C CA . SER A 1 144 ? -7.744 1.538 21.141 1.00 90.00 144 SER A CA 1
ATOM 1129 C C . SER A 1 144 ? -6.678 2.620 21.263 1.00 90.00 144 SER A C 1
ATOM 1131 O O . SER A 1 144 ? -6.977 3.810 21.186 1.00 90.00 144 SER A O 1
ATOM 1133 N N . LEU A 1 145 ? -5.431 2.200 21.450 1.00 92.00 145 LEU A N 1
ATOM 1134 C CA . LEU A 1 145 ? -4.280 3.092 21.412 1.00 92.00 145 LEU A CA 1
ATOM 1135 C C . LEU A 1 145 ? -4.015 3.470 19.956 1.00 92.00 145 LEU A C 1
ATOM 1137 O O . LEU A 1 145 ? -3.976 2.602 19.089 1.00 92.00 145 LEU A O 1
ATOM 1141 N N . VAL A 1 146 ? -3.861 4.755 19.670 1.00 91.94 146 VAL A N 1
ATOM 1142 C CA . VAL A 1 146 ? -3.666 5.241 18.303 1.00 91.94 146 VAL A CA 1
ATOM 1143 C C . VAL A 1 146 ? -2.459 6.157 18.275 1.00 91.94 146 VAL A C 1
ATOM 1145 O O . VAL A 1 146 ? -2.322 7.037 19.124 1.00 91.94 146 VAL A O 1
ATOM 1148 N N . ASP A 1 147 ? -1.594 5.937 17.292 1.00 89.62 147 ASP A N 1
ATOM 1149 C CA . ASP A 1 147 ? -0.459 6.805 17.006 1.00 89.62 147 ASP A CA 1
ATOM 1150 C C . ASP A 1 147 ? -0.936 8.240 16.690 1.00 89.62 147 ASP A C 1
ATOM 1152 O O . ASP A 1 147 ? -1.783 8.405 15.805 1.00 89.62 147 ASP A O 1
ATOM 1156 N N . PRO A 1 148 ? -0.439 9.286 17.382 1.00 87.44 148 PRO A N 1
ATOM 1157 C CA . PRO A 1 148 ? -0.930 10.655 17.220 1.00 87.44 148 PRO A CA 1
ATOM 1158 C C . PRO A 1 148 ? -0.930 11.174 15.781 1.00 87.44 148 PRO A C 1
ATOM 1160 O O . PRO A 1 148 ? -1.818 11.945 15.419 1.00 87.44 148 PRO A O 1
ATOM 1163 N N . ILE A 1 149 ? 0.010 10.725 14.942 1.00 85.19 149 ILE A N 1
ATOM 1164 C CA . ILE A 1 149 ? 0.078 11.124 13.528 1.00 85.19 149 ILE A CA 1
ATOM 1165 C C . ILE A 1 149 ? -1.176 10.717 12.737 1.00 85.19 149 ILE A C 1
ATOM 1167 O O . ILE A 1 149 ? -1.546 11.377 11.775 1.00 85.19 149 ILE A O 1
ATOM 1171 N N . LEU A 1 150 ? -1.885 9.670 13.170 1.00 85.75 150 LEU A N 1
ATOM 1172 C CA . LEU A 1 150 ? -3.127 9.202 12.548 1.00 85.75 150 LEU A CA 1
ATOM 1173 C C . LEU A 1 150 ? -4.360 10.002 12.994 1.00 85.75 150 LEU A C 1
ATOM 1175 O O . LEU A 1 150 ? -5.446 9.824 12.436 1.00 85.75 150 LEU A O 1
ATOM 1179 N N . LEU A 1 151 ? -4.215 10.866 14.000 1.00 86.00 151 LEU A N 1
ATOM 1180 C CA . LEU A 1 151 ? -5.288 11.717 14.514 1.00 86.00 151 LEU A CA 1
ATOM 1181 C C . LEU A 1 151 ? -5.271 13.118 13.891 1.00 86.00 151 LEU A C 1
ATOM 1183 O O . LEU A 1 151 ? -6.304 13.787 13.885 1.00 86.00 151 LEU A O 1
ATOM 1187 N N . ASP A 1 152 ? -4.130 13.556 13.356 1.00 79.56 152 ASP A N 1
ATOM 1188 C CA . ASP A 1 152 ? -3.970 14.882 12.759 1.00 79.56 152 ASP A CA 1
ATOM 1189 C C . ASP A 1 152 ? -4.227 14.810 11.245 1.00 79.56 152 ASP A C 1
ATOM 1191 O O . ASP A 1 152 ? -3.432 14.251 10.500 1.00 79.56 152 ASP A O 1
ATOM 1195 N N . ARG A 1 153 ? -5.364 15.341 10.775 1.00 63.88 153 ARG A N 1
ATOM 1196 C CA . ARG A 1 153 ? -5.768 15.329 9.349 1.00 63.88 153 ARG A CA 1
ATOM 1197 C C . ARG A 1 153 ? -5.145 16.477 8.530 1.00 63.88 153 ARG A C 1
ATOM 1199 O O . ARG A 1 153 ? -5.812 17.015 7.646 1.00 63.88 153 ARG A O 1
ATOM 1206 N N . ARG A 1 154 ? -3.945 16.933 8.887 1.00 54.41 154 ARG A N 1
ATOM 1207 C CA . ARG A 1 154 ? -3.323 18.116 8.265 1.00 54.41 154 ARG A CA 1
ATOM 1208 C C . ARG A 1 154 ? -2.836 17.869 6.847 1.00 54.41 154 ARG A C 1
ATOM 1210 O O . ARG A 1 154 ? -2.320 16.766 6.583 1.00 54.41 154 ARG A O 1
#